Protein AF-A0A6L4ASE0-F1 (afdb_monomer)

Foldseek 3Di:
DPPPPPPDVLRVLLVVLVVVVVVLVVVLVVLVCLQDPDDPDDDPVSVVCNCVQFNQDPVSHGDPVSVCCSPVVSVVVVVVSCVPCVVSPVVNVVVLCPDPVSCVVPPDD

pLDDT: mean 83.99, std 13.91, range [42.97, 96.81]

Sequence (109 aa):
MTRTAAARPAEAGTDFAVGAFLAWFAVTAGWWALAFVRLPAAPEWLSRTREICFGTTPDGLPEPWGWMLLVLAPLSMLTFLLLFWHAELAAGLARLARRPAGWLLLGPL

Mean predicted aligned error: 9.17 Å

Secondary structure (DSSP, 8-state):
--------HHHHHHHHHHHHHHHHHHHHHHHHHHHH---SS--HHHHHHHHHHH---TTSPPPH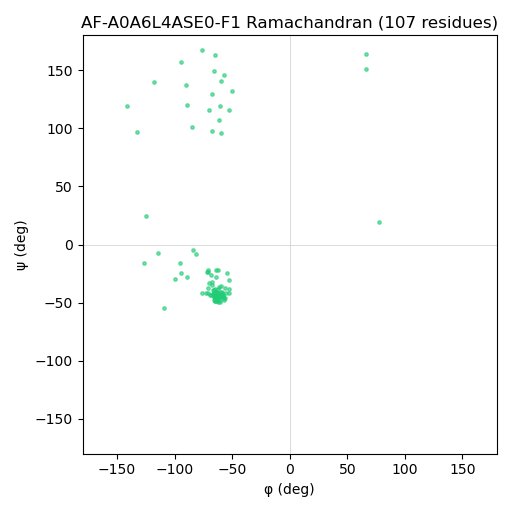HHHHHHHHHHHHHHHHHHHHHHHHHHHHHHHHHTSGGGHHHH---

Radius of gyration: 19.15 Å; Cα contacts (8 Å, |Δi|>4): 62; chains: 1; bounding box: 57×28×44 Å

Structure (mmCIF, N/CA/C/O backbone):
data_AF-A0A6L4ASE0-F1
#
_entry.id   AF-A0A6L4ASE0-F1
#
loop_
_atom_site.group_PDB
_atom_site.id
_atom_site.type_symbol
_atom_site.label_atom_id
_atom_site.label_alt_id
_atom_site.label_comp_id
_atom_site.label_asym_id
_atom_site.label_entity_id
_atom_site.label_seq_id
_atom_site.pdbx_PDB_ins_code
_atom_site.Cartn_x
_atom_site.Cartn_y
_atom_site.Cartn_z
_atom_site.occupancy
_atom_site.B_iso_or_equiv
_atom_site.auth_seq_id
_atom_site.auth_comp_id
_atom_site.auth_asym_id
_atom_site.auth_atom_id
_atom_site.pdbx_PDB_model_num
ATOM 1 N N . MET A 1 1 ? -40.130 -11.765 14.281 1.00 42.97 1 MET A N 1
ATOM 2 C CA . MET A 1 1 ? -39.780 -10.420 14.790 1.00 42.97 1 MET A CA 1
ATOM 3 C C . MET A 1 1 ? -38.282 -10.370 15.070 1.00 42.97 1 MET A C 1
ATOM 5 O O . MET A 1 1 ? -37.848 -10.487 16.207 1.00 42.97 1 MET A O 1
ATOM 9 N N . THR A 1 2 ? -37.477 -10.269 14.018 1.00 50.22 2 THR A N 1
ATOM 10 C CA . THR A 1 2 ? -36.027 -10.066 14.095 1.00 50.22 2 THR A CA 1
ATOM 11 C C . THR A 1 2 ? -35.788 -8.568 14.222 1.00 50.22 2 THR A C 1
ATOM 13 O O . THR A 1 2 ? -35.919 -7.817 13.262 1.00 50.22 2 THR A O 1
ATOM 16 N N . ARG A 1 3 ? -35.524 -8.115 15.448 1.00 47.59 3 ARG A N 1
ATOM 17 C CA . ARG A 1 3 ? -35.116 -6.741 15.731 1.00 47.59 3 ARG A CA 1
ATOM 18 C C . ARG A 1 3 ? -33.725 -6.559 15.130 1.00 47.59 3 ARG A C 1
ATOM 20 O O . ARG A 1 3 ? -32.744 -6.979 15.736 1.00 47.59 3 ARG A O 1
ATOM 27 N N . THR A 1 4 ? -33.642 -5.979 13.937 1.00 58.41 4 THR A N 1
ATOM 28 C CA . THR A 1 4 ? -32.399 -5.417 13.406 1.00 58.41 4 THR A CA 1
ATOM 29 C C . THR A 1 4 ? -31.989 -4.336 14.398 1.00 58.41 4 THR A C 1
ATOM 31 O O . THR A 1 4 ? -32.561 -3.247 14.420 1.00 58.41 4 THR A O 1
ATOM 34 N N . ALA A 1 5 ? -31.112 -4.683 15.339 1.00 56.62 5 ALA A N 1
ATOM 35 C CA . ALA A 1 5 ? -30.539 -3.715 16.251 1.00 56.62 5 ALA A CA 1
ATOM 36 C C . ALA A 1 5 ? -29.775 -2.727 15.372 1.00 56.62 5 ALA A C 1
ATOM 38 O O . ALA A 1 5 ? -28.772 -3.093 14.765 1.00 56.62 5 ALA A O 1
ATOM 39 N N . ALA A 1 6 ? -30.311 -1.515 15.224 1.00 58.22 6 ALA A N 1
ATOM 40 C CA . ALA A 1 6 ? -29.592 -0.432 14.582 1.00 58.22 6 ALA A CA 1
ATOM 41 C C . ALA A 1 6 ? -28.237 -0.327 15.288 1.00 58.22 6 ALA A C 1
ATOM 43 O O . ALA A 1 6 ? -28.197 -0.101 16.502 1.00 58.22 6 ALA A O 1
ATOM 44 N N . ALA A 1 7 ? -27.154 -0.590 14.553 1.00 59.78 7 ALA A N 1
ATOM 45 C CA . ALA A 1 7 ? -25.805 -0.445 15.073 1.00 59.78 7 ALA A CA 1
ATOM 46 C C . ALA A 1 7 ? -25.701 0.940 15.711 1.00 59.78 7 ALA A C 1
ATOM 48 O O . ALA A 1 7 ? -26.161 1.932 15.134 1.00 59.78 7 ALA A O 1
ATOM 49 N N . ARG A 1 8 ? -25.158 1.016 16.929 1.00 66.62 8 ARG A N 1
ATOM 50 C CA . ARG A 1 8 ? -25.000 2.321 17.574 1.00 66.62 8 ARG A CA 1
ATOM 51 C C . ARG A 1 8 ? -24.097 3.168 16.671 1.00 66.62 8 ARG A C 1
ATOM 53 O O . ARG A 1 8 ? -23.134 2.627 16.134 1.00 66.62 8 ARG A O 1
ATOM 60 N N . PRO A 1 9 ? -24.350 4.473 16.498 1.00 65.56 9 PRO A N 1
ATOM 61 C CA . PRO A 1 9 ? -23.613 5.307 15.541 1.00 65.56 9 PRO A CA 1
ATOM 62 C C . PRO A 1 9 ? -22.079 5.233 15.696 1.00 65.56 9 PRO A C 1
ATOM 64 O O . PRO A 1 9 ? -21.357 5.278 14.705 1.00 65.56 9 PRO A O 1
ATOM 67 N N . ALA A 1 10 ? -21.577 5.010 16.917 1.00 68.44 10 ALA A N 1
ATOM 68 C CA . ALA A 1 10 ? -20.153 4.785 17.188 1.00 68.44 10 ALA A CA 1
ATOM 69 C C . ALA A 1 10 ? -19.593 3.456 16.625 1.00 68.44 10 ALA A C 1
ATOM 71 O O . ALA A 1 10 ? -18.424 3.379 16.250 1.00 68.44 10 ALA A O 1
ATOM 72 N N . GLU A 1 11 ? -20.406 2.398 16.559 1.00 73.69 11 GLU A N 1
ATOM 73 C CA . GLU A 1 11 ? -20.026 1.108 15.966 1.00 73.69 11 GLU A CA 1
ATOM 74 C C . GLU A 1 11 ? -19.947 1.216 14.444 1.00 73.69 11 GLU A C 1
ATOM 76 O O . GLU A 1 11 ? -18.955 0.781 13.870 1.00 73.69 11 GLU A O 1
ATOM 81 N N . ALA A 1 12 ? -20.906 1.908 13.818 1.00 76.62 12 ALA A N 1
ATOM 82 C CA . ALA A 1 12 ? -20.881 2.175 12.381 1.00 76.62 12 ALA A CA 1
ATOM 83 C C . ALA A 1 12 ? -19.639 2.982 11.954 1.00 76.62 12 ALA A C 1
ATOM 85 O O . ALA A 1 12 ? -19.019 2.661 10.943 1.00 76.62 12 ALA A O 1
ATOM 86 N N . GLY A 1 13 ? -19.236 3.986 12.746 1.00 82.31 13 GLY A N 1
ATOM 87 C CA . GLY A 1 13 ? -18.003 4.746 12.502 1.00 82.31 13 GLY A CA 1
ATOM 88 C C . GLY A 1 13 ? -16.736 3.889 12.612 1.00 82.31 13 GLY A C 1
ATOM 89 O O . GLY A 1 13 ? -15.846 3.985 11.770 1.00 82.31 13 GLY A O 1
ATOM 90 N N . THR A 1 14 ? -16.689 2.991 13.603 1.00 87.19 14 THR A N 1
ATOM 91 C CA . THR A 1 14 ? -15.567 2.055 13.786 1.00 87.19 14 THR A CA 1
ATOM 92 C C . THR A 1 14 ? -15.463 1.061 12.628 1.00 87.19 14 THR A C 1
ATOM 94 O O . THR A 1 14 ? -14.379 0.865 12.080 1.00 87.19 14 THR A O 1
ATOM 97 N N . ASP A 1 15 ? -16.580 0.447 12.232 1.00 87.19 15 ASP A N 1
ATOM 98 C CA . ASP A 1 15 ? -16.607 -0.549 11.157 1.00 87.19 15 ASP A CA 1
ATOM 99 C C . ASP A 1 15 ? -16.239 0.081 9.806 1.00 87.19 15 ASP A C 1
ATOM 101 O O . ASP A 1 15 ? -15.491 -0.512 9.026 1.00 87.19 15 ASP A O 1
ATOM 105 N N . PHE A 1 16 ? -16.695 1.313 9.556 1.00 89.81 16 PHE A N 1
ATOM 106 C CA . PHE A 1 16 ? -16.310 2.074 8.372 1.00 89.81 16 PHE A CA 1
ATOM 107 C C . PHE A 1 16 ? -14.808 2.382 8.347 1.00 89.81 16 PHE A C 1
ATOM 109 O O . PHE A 1 16 ? -14.158 2.114 7.338 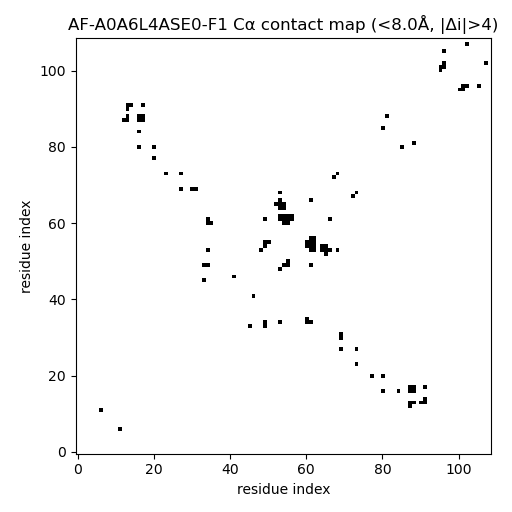1.00 89.81 16 PHE A O 1
ATOM 116 N N . ALA A 1 17 ? -14.238 2.889 9.446 1.00 89.81 17 ALA A N 1
ATOM 117 C CA . ALA A 1 17 ? -12.812 3.211 9.522 1.00 89.81 17 ALA A CA 1
ATOM 118 C C . ALA A 1 17 ? -11.928 1.969 9.310 1.00 89.81 17 ALA A C 1
ATOM 120 O O . ALA A 1 17 ? -10.965 2.009 8.542 1.00 89.81 17 ALA A O 1
ATOM 121 N N . VAL A 1 18 ? -12.286 0.839 9.932 1.00 89.69 18 VAL A N 1
ATOM 122 C CA . VAL A 1 18 ? -11.588 -0.441 9.734 1.00 89.69 18 VAL A CA 1
ATOM 123 C C . VAL A 1 18 ? -11.731 -0.923 8.289 1.00 89.69 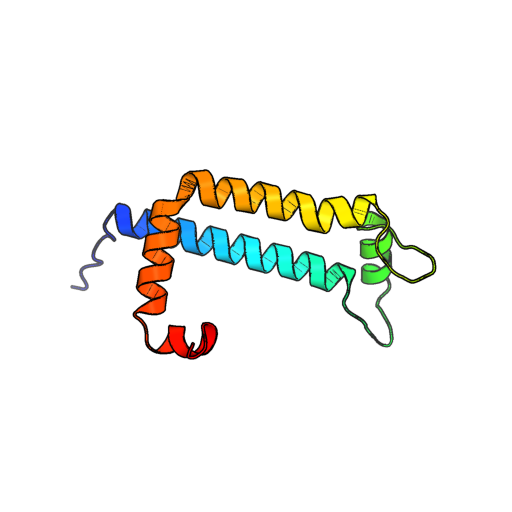18 VAL A C 1
ATOM 125 O O . VAL A 1 18 ? -10.740 -1.326 7.682 1.00 89.69 18 VAL A O 1
ATOM 128 N N . GLY A 1 19 ? -12.932 -0.851 7.711 1.00 90.88 19 GLY A N 1
ATOM 129 C CA . GLY A 1 19 ? -13.168 -1.209 6.312 1.00 90.88 19 GLY A CA 1
ATOM 130 C C . GLY A 1 19 ? -12.341 -0.361 5.342 1.00 90.88 19 GLY A C 1
ATOM 131 O O . GLY A 1 19 ? -11.709 -0.902 4.436 1.00 90.88 19 GLY A O 1
ATOM 132 N N . ALA A 1 20 ? -12.278 0.952 5.569 1.00 91.81 20 ALA A N 1
ATOM 133 C CA . ALA A 1 20 ? -11.474 1.876 4.777 1.00 91.81 20 ALA A CA 1
ATOM 134 C C . ALA A 1 20 ? -9.972 1.574 4.887 1.00 91.81 20 ALA A C 1
ATOM 136 O O . ALA A 1 20 ? -9.277 1.555 3.871 1.00 91.81 20 ALA A O 1
ATOM 137 N N . PHE A 1 21 ? -9.477 1.270 6.091 1.00 93.12 21 PHE A N 1
ATOM 138 C CA . PHE A 1 21 ? -8.088 0.857 6.298 1.00 93.12 21 PHE A CA 1
ATOM 139 C C . PHE A 1 21 ? -7.758 -0.450 5.566 1.00 93.12 21 PHE A C 1
ATOM 141 O O . PHE A 1 21 ? -6.743 -0.531 4.876 1.00 93.12 21 PHE A O 1
ATOM 148 N N . LEU A 1 22 ? -8.622 -1.465 5.660 1.00 93.38 22 LEU A N 1
ATOM 149 C CA . LEU A 1 22 ? -8.422 -2.740 4.965 1.00 93.38 22 LEU A CA 1
ATOM 150 C C . LEU A 1 22 ? -8.452 -2.571 3.443 1.00 93.38 22 LEU A C 1
ATOM 152 O O . LEU A 1 22 ? -7.627 -3.161 2.747 1.00 93.38 22 LEU A O 1
ATOM 156 N N . ALA A 1 23 ? -9.361 -1.744 2.925 1.00 94.56 23 ALA A N 1
ATOM 157 C CA . ALA A 1 23 ? -9.420 -1.422 1.505 1.00 94.56 23 ALA A CA 1
ATOM 158 C C . ALA A 1 23 ? -8.145 -0.701 1.042 1.00 94.56 23 ALA A C 1
ATOM 160 O O . ALA A 1 23 ? -7.549 -1.099 0.042 1.00 94.56 23 ALA A O 1
ATOM 161 N N . TRP A 1 24 ? -7.685 0.307 1.792 1.00 95.81 24 TRP A N 1
ATOM 162 C CA . TRP A 1 24 ? -6.418 0.992 1.529 1.00 95.81 24 TRP A CA 1
ATOM 163 C C . TRP A 1 24 ? -5.238 0.012 1.509 1.00 95.81 24 TRP A C 1
ATOM 165 O O . TRP A 1 24 ? -4.430 0.041 0.577 1.00 95.81 24 TRP A O 1
ATOM 175 N N . PHE A 1 25 ? -5.161 -0.889 2.491 1.00 95.12 25 PHE A N 1
ATOM 176 C CA . PHE A 1 25 ? -4.093 -1.880 2.582 1.00 95.12 25 PHE A CA 1
ATOM 177 C C . PHE A 1 25 ? -4.121 -2.849 1.394 1.00 95.12 25 PHE A C 1
ATOM 179 O O . PHE A 1 25 ? -3.090 -3.082 0.766 1.00 95.12 25 PHE A O 1
ATOM 186 N N . ALA A 1 26 ? -5.301 -3.364 1.033 1.00 96.62 26 ALA A N 1
ATOM 187 C CA . ALA A 1 26 ? -5.473 -4.278 -0.093 1.00 96.62 26 ALA A CA 1
ATOM 188 C C . ALA A 1 26 ? -5.112 -3.623 -1.433 1.00 96.62 26 ALA A C 1
ATOM 190 O O . ALA A 1 26 ? -4.412 -4.226 -2.245 1.00 96.62 26 ALA A O 1
ATOM 191 N N . VAL A 1 27 ? -5.537 -2.374 -1.652 1.00 96.44 27 VAL A N 1
ATOM 192 C CA . VAL A 1 27 ? -5.163 -1.599 -2.843 1.00 96.44 27 VAL A CA 1
ATOM 193 C C . VAL A 1 27 ? -3.651 -1.386 -2.873 1.00 96.44 27 VAL A C 1
ATOM 195 O O . VAL A 1 27 ? -3.022 -1.698 -3.879 1.00 96.44 27 VAL A O 1
ATOM 198 N N . THR A 1 28 ? -3.048 -0.935 -1.770 1.00 95.88 28 THR A N 1
ATOM 199 C CA . THR A 1 28 ? -1.592 -0.729 -1.672 1.00 95.88 28 THR A CA 1
ATOM 200 C C . THR A 1 28 ? -0.824 -2.014 -1.986 1.00 95.88 28 THR A C 1
ATOM 202 O O . THR A 1 28 ? 0.078 -2.007 -2.822 1.00 95.88 28 THR A O 1
ATOM 205 N N . ALA A 1 29 ? -1.220 -3.140 -1.389 1.00 96.50 29 ALA A N 1
ATOM 206 C CA . ALA A 1 29 ? -0.622 -4.442 -1.662 1.00 96.50 29 ALA A CA 1
ATOM 207 C C . ALA A 1 29 ? -0.803 -4.868 -3.128 1.00 96.50 29 ALA A C 1
ATOM 209 O O . ALA A 1 29 ? 0.123 -5.410 -3.725 1.00 96.50 29 ALA A O 1
ATOM 210 N N . GLY A 1 30 ? -1.961 -4.586 -3.732 1.00 95.75 30 GLY A N 1
ATOM 211 C CA . GLY A 1 30 ? -2.226 -4.837 -5.148 1.00 95.75 30 GLY A CA 1
ATOM 212 C C . GLY A 1 30 ? -1.316 -4.031 -6.077 1.00 95.75 30 GLY A C 1
ATOM 213 O O . GLY A 1 30 ? -0.781 -4.578 -7.039 1.00 95.75 30 GLY A O 1
ATOM 214 N N . TRP A 1 31 ? -1.072 -2.758 -5.761 1.00 94.69 31 TRP A N 1
ATOM 215 C CA . TRP A 1 31 ? -0.129 -1.908 -6.496 1.00 94.69 31 TRP A CA 1
ATOM 216 C C . TRP A 1 31 ? 1.309 -2.431 -6.397 1.00 94.69 31 TRP A C 1
ATOM 218 O O . TRP A 1 31 ? 2.000 -2.533 -7.410 1.00 94.69 31 TRP A O 1
ATOM 228 N N . TRP A 1 32 ? 1.733 -2.856 -5.206 1.00 94.88 32 TRP A N 1
ATOM 229 C CA . TRP A 1 32 ? 3.023 -3.521 -5.012 1.00 94.88 32 TRP A CA 1
ATOM 230 C C . TRP A 1 32 ? 3.110 -4.851 -5.770 1.00 94.88 32 TRP A C 1
ATOM 232 O O . TRP A 1 32 ? 4.110 -5.126 -6.430 1.00 94.88 32 TRP A O 1
ATOM 242 N N . ALA A 1 33 ? 2.056 -5.666 -5.747 1.00 93.62 33 ALA A N 1
ATOM 243 C CA . ALA A 1 33 ? 2.007 -6.907 -6.508 1.00 93.62 33 ALA A CA 1
ATOM 244 C C . ALA A 1 33 ? 2.128 -6.638 -8.015 1.00 93.62 33 ALA A C 1
ATOM 246 O O . ALA A 1 33 ? 2.921 -7.292 -8.685 1.00 93.62 33 ALA A O 1
ATOM 247 N N . LEU A 1 34 ? 1.423 -5.639 -8.555 1.00 91.75 34 LEU A N 1
ATOM 248 C CA . LEU A 1 34 ? 1.562 -5.246 -9.959 1.00 91.75 34 LEU A CA 1
ATOM 249 C C . LEU A 1 34 ? 2.995 -4.829 -10.292 1.00 91.75 34 LEU A C 1
ATOM 251 O O . LEU A 1 34 ? 3.520 -5.265 -11.317 1.00 91.75 34 LEU A O 1
ATOM 255 N N . ALA A 1 35 ? 3.658 -4.071 -9.420 1.00 91.25 35 ALA A N 1
ATOM 256 C CA . ALA A 1 35 ? 5.043 -3.661 -9.622 1.00 91.25 35 ALA A CA 1
ATOM 257 C C . ALA A 1 35 ? 6.027 -4.849 -9.592 1.00 91.25 35 ALA A C 1
ATOM 259 O O . ALA A 1 35 ? 6.899 -4.936 -10.453 1.00 91.25 35 ALA A O 1
ATOM 260 N N . PHE A 1 36 ? 5.859 -5.801 -8.665 1.00 90.38 36 PHE A N 1
ATOM 261 C CA . PHE A 1 36 ? 6.901 -6.791 -8.347 1.00 90.38 36 PHE A CA 1
ATOM 262 C C . PHE A 1 36 ? 6.581 -8.249 -8.687 1.00 90.38 36 PHE A C 1
ATOM 264 O O . PHE A 1 36 ? 7.471 -9.096 -8.585 1.00 90.38 36 PHE A O 1
ATOM 271 N N . VAL A 1 37 ? 5.356 -8.589 -9.102 1.00 89.94 37 VAL A N 1
ATOM 272 C CA . VAL A 1 37 ? 5.009 -9.988 -9.394 1.00 89.94 37 VAL A CA 1
ATOM 273 C C . VAL A 1 37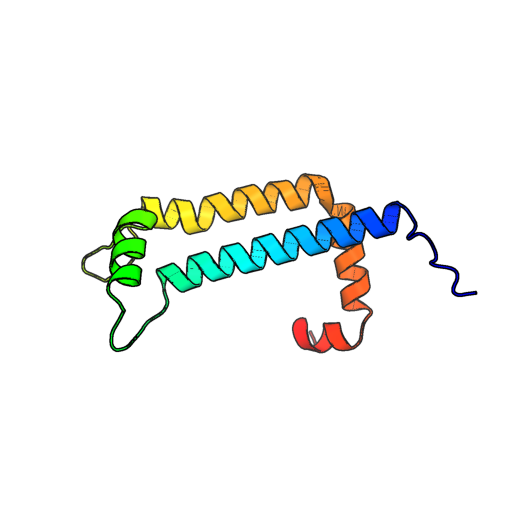 ? 5.896 -10.545 -10.515 1.00 89.94 37 VAL A C 1
ATOM 275 O O . VAL A 1 37 ? 5.920 -10.047 -11.644 1.00 89.94 37 VAL A O 1
ATOM 278 N N . ARG A 1 38 ? 6.662 -11.594 -10.219 1.00 85.12 38 ARG A N 1
ATOM 279 C CA . ARG A 1 38 ? 7.486 -12.285 -11.216 1.00 85.12 38 ARG A CA 1
ATOM 280 C C . ARG A 1 38 ? 6.642 -13.391 -11.846 1.00 85.12 38 ARG A C 1
ATOM 282 O O . ARG A 1 38 ? 6.172 -14.283 -11.149 1.00 85.12 38 ARG A O 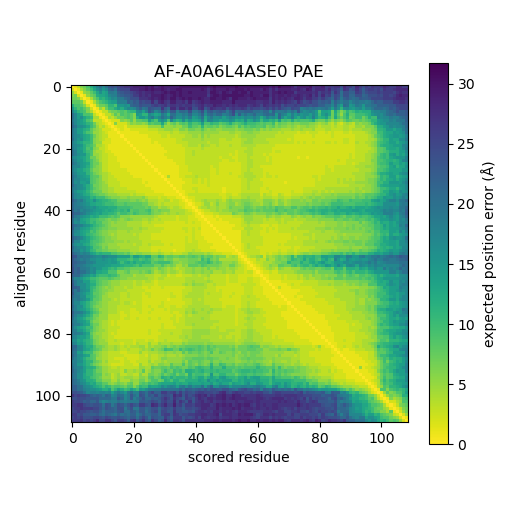1
ATOM 289 N N . LEU A 1 39 ? 6.451 -13.321 -13.160 1.00 86.75 39 LEU A N 1
ATOM 290 C CA . LEU A 1 39 ? 5.767 -14.345 -13.950 1.00 86.75 39 LEU A CA 1
ATOM 291 C C . LEU A 1 39 ? 6.761 -14.921 -14.969 1.00 86.75 39 LEU A C 1
ATOM 293 O O . LEU A 1 39 ? 7.520 -14.139 -15.542 1.00 86.75 39 LEU A O 1
ATOM 297 N N . PRO A 1 40 ? 6.760 -16.245 -15.224 1.00 83.88 40 PRO A N 1
ATOM 298 C CA . PRO A 1 40 ? 7.667 -16.869 -16.194 1.00 83.88 40 PRO A CA 1
ATOM 299 C C . PRO A 1 40 ? 7.494 -16.313 -17.614 1.00 83.88 40 PRO A C 1
ATOM 301 O O . PRO A 1 40 ? 8.465 -16.136 -18.340 1.00 83.88 40 PRO A O 1
ATOM 304 N N . ALA A 1 41 ? 6.250 -15.999 -17.981 1.00 88.12 41 ALA A N 1
ATOM 305 C CA . ALA A 1 41 ? 5.886 -15.277 -19.190 1.00 88.12 41 ALA A CA 1
ATOM 306 C C . ALA A 1 41 ? 4.888 -14.186 -18.793 1.00 88.12 41 ALA A C 1
ATOM 308 O O . ALA A 1 41 ? 3.702 -14.453 -18.591 1.00 88.12 41 ALA A O 1
ATOM 309 N N . ALA A 1 42 ? 5.386 -12.966 -18.584 1.00 87.06 42 ALA A N 1
ATOM 310 C CA . ALA A 1 42 ? 4.529 -11.844 -18.233 1.00 87.06 42 ALA A CA 1
ATOM 311 C C . ALA A 1 42 ? 3.630 -11.486 -19.431 1.00 87.06 42 ALA A C 1
ATOM 313 O O . ALA A 1 42 ? 4.141 -11.317 -20.541 1.00 87.06 42 ALA A O 1
ATOM 314 N N . PRO A 1 43 ? 2.307 -11.365 -19.235 1.00 92.44 43 PRO A N 1
ATOM 315 C CA . PRO A 1 43 ? 1.418 -10.933 -20.302 1.00 92.44 43 PRO A CA 1
ATOM 316 C C . PRO A 1 43 ? 1.717 -9.479 -20.690 1.00 92.44 43 PR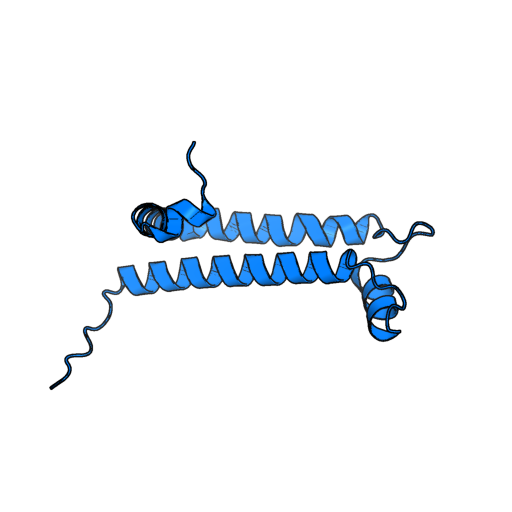O A C 1
ATOM 318 O O . PRO A 1 43 ? 2.109 -8.675 -19.843 1.00 92.44 43 PRO A O 1
ATOM 321 N N . GLU A 1 44 ? 1.490 -9.126 -21.958 1.00 92.62 44 GLU A N 1
ATOM 322 C CA . GLU A 1 44 ? 1.842 -7.801 -22.495 1.00 92.62 44 GLU A CA 1
ATOM 323 C C . GLU A 1 44 ? 1.223 -6.651 -21.688 1.00 92.62 44 GLU A C 1
ATOM 325 O O . GLU A 1 44 ? 1.908 -5.676 -21.379 1.00 92.62 44 GLU A O 1
ATOM 330 N N . TRP A 1 45 ? -0.047 -6.786 -21.285 1.00 93.56 45 TRP A N 1
ATOM 331 C CA . TRP A 1 45 ? -0.738 -5.760 -20.500 1.00 93.56 45 TRP A CA 1
ATOM 332 C C . TRP A 1 45 ? 0.007 -5.431 -19.203 1.00 93.56 45 TRP A C 1
ATOM 334 O O . TRP A 1 45 ? 0.091 -4.265 -18.835 1.00 93.56 45 TRP A O 1
ATOM 344 N N . LEU A 1 46 ? 0.603 -6.429 -18.540 1.00 91.06 46 LEU A N 1
ATOM 345 C CA . LEU A 1 46 ? 1.318 -6.229 -17.282 1.00 91.06 46 LEU A CA 1
ATOM 346 C C . LEU A 1 46 ? 2.626 -5.473 -17.516 1.00 91.06 46 LEU A C 1
ATOM 348 O O . LEU A 1 46 ? 2.955 -4.567 -16.752 1.00 91.06 46 LEU A O 1
ATOM 352 N N . SER A 1 47 ? 3.349 -5.813 -18.584 1.00 90.50 47 SER A N 1
ATOM 353 C CA . SER A 1 47 ? 4.562 -5.097 -18.988 1.00 90.50 47 SER A CA 1
ATOM 354 C C . SER A 1 47 ? 4.256 -3.632 -19.308 1.00 90.50 47 SER A C 1
ATOM 356 O O . SER A 1 47 ? 4.943 -2.741 -18.815 1.00 90.50 47 SER A O 1
ATOM 358 N N . ARG A 1 48 ? 3.167 -3.369 -20.043 1.00 92.06 48 ARG A N 1
ATOM 359 C CA . ARG A 1 48 ? 2.712 -2.008 -20.363 1.00 92.06 48 ARG A CA 1
ATOM 360 C C . ARG A 1 48 ? 2.266 -1.225 -19.136 1.00 92.06 48 ARG A C 1
ATOM 362 O O . ARG A 1 48 ? 2.649 -0.070 -18.983 1.00 92.06 48 ARG A O 1
ATOM 369 N N . THR A 1 49 ? 1.492 -1.836 -18.240 1.00 92.00 49 THR A N 1
ATOM 370 C CA . THR A 1 49 ? 1.097 -1.195 -16.980 1.00 92.00 49 THR A CA 1
ATOM 371 C C . THR A 1 49 ? 2.323 -0.816 -16.156 1.00 92.00 49 THR A C 1
ATOM 373 O O . THR A 1 49 ? 2.357 0.276 -15.603 1.00 92.00 49 THR A O 1
ATOM 376 N N . ARG A 1 50 ? 3.353 -1.668 -16.101 1.00 91.44 50 ARG A N 1
ATOM 377 C CA . ARG A 1 50 ? 4.584 -1.350 -15.366 1.00 91.44 50 ARG A CA 1
ATOM 378 C C . ARG A 1 50 ? 5.332 -0.171 -15.955 1.00 91.44 50 ARG A C 1
ATOM 380 O O . ARG A 1 50 ? 5.667 0.754 -15.224 1.00 91.44 50 ARG A O 1
ATOM 387 N N . GLU A 1 51 ? 5.526 -0.192 -17.265 1.00 91.38 51 GLU A N 1
ATOM 388 C CA . GLU A 1 51 ? 6.193 0.879 -17.998 1.00 91.38 51 GLU A CA 1
ATOM 389 C C . GLU A 1 51 ? 5.481 2.229 -17.785 1.00 91.38 51 GLU A C 1
ATOM 391 O O . GLU A 1 51 ? 6.125 3.219 -17.447 1.00 91.38 51 GLU A O 1
ATOM 396 N N . ILE A 1 52 ? 4.145 2.256 -17.881 1.00 92.38 52 ILE A N 1
ATOM 397 C CA . ILE A 1 52 ? 3.345 3.486 -17.765 1.00 92.38 52 ILE A CA 1
ATOM 398 C C . ILE A 1 52 ? 3.196 3.961 -16.313 1.00 92.38 52 ILE A C 1
ATOM 400 O O . ILE A 1 52 ? 3.239 5.163 -16.063 1.00 92.38 52 ILE A O 1
ATOM 404 N N . CYS A 1 53 ? 2.965 3.056 -15.358 1.00 90.31 53 CYS A N 1
ATOM 405 C CA . CYS A 1 53 ? 2.600 3.422 -13.985 1.00 90.31 53 CYS A CA 1
ATOM 406 C C . CYS A 1 53 ? 3.788 3.505 -13.022 1.00 90.31 53 CYS A C 1
ATOM 408 O O . CYS A 1 53 ? 3.684 4.191 -12.007 1.00 90.31 53 CYS A O 1
ATOM 410 N N . PHE A 1 54 ? 4.888 2.810 -13.311 1.00 92.44 54 PHE A N 1
ATOM 411 C CA . PHE A 1 54 ? 6.054 2.731 -12.424 1.00 92.44 54 PHE A CA 1
ATOM 412 C C . PHE A 1 54 ? 7.365 3.119 -13.110 1.00 92.44 54 PHE A C 1
ATOM 414 O O . PHE A 1 54 ? 8.365 3.355 -12.429 1.00 92.44 54 PHE A O 1
ATOM 421 N N . GLY A 1 55 ? 7.379 3.155 -14.444 1.00 89.31 55 GLY A N 1
ATOM 422 C CA . GLY A 1 55 ? 8.618 3.111 -15.204 1.00 89.31 55 GLY A CA 1
ATOM 423 C C . GLY A 1 55 ? 9.313 1.759 -15.038 1.00 89.31 55 GLY A C 1
ATOM 424 O O . GLY A 1 55 ? 9.004 0.968 -14.144 1.00 89.31 55 GLY A O 1
ATOM 425 N N . THR A 1 56 ? 10.264 1.474 -15.916 1.00 83.88 56 THR A N 1
ATOM 426 C CA . THR A 1 56 ? 11.048 0.238 -15.854 1.00 83.88 56 THR A CA 1
ATOM 427 C C . THR A 1 56 ? 12.491 0.525 -16.221 1.00 83.88 56 THR A C 1
ATOM 429 O O . THR A 1 56 ? 12.768 0.930 -17.349 1.00 83.88 56 THR A O 1
ATOM 432 N N . THR A 1 57 ? 13.403 0.271 -15.286 1.00 81.81 57 THR A N 1
ATOM 433 C CA . THR A 1 57 ? 14.847 0.284 -15.540 1.00 81.81 57 THR A CA 1
ATOM 434 C C . THR A 1 57 ? 15.276 -0.996 -16.279 1.00 81.81 57 THR A C 1
ATOM 436 O O . THR A 1 57 ? 14.511 -1.967 -16.316 1.00 81.81 57 THR A O 1
ATOM 439 N N . PRO A 1 58 ? 16.506 -1.065 -16.831 1.00 78.56 58 PRO A N 1
ATOM 440 C CA . PRO A 1 58 ? 17.042 -2.291 -17.441 1.00 78.56 58 PRO A CA 1
ATOM 441 C C . PRO A 1 58 ? 17.012 -3.521 -16.517 1.00 78.56 58 PRO A C 1
ATOM 443 O O . PRO A 1 58 ? 16.927 -4.652 -16.991 1.00 78.56 58 PRO A O 1
ATOM 446 N N . ASP A 1 59 ? 17.013 -3.299 -15.201 1.00 80.81 59 ASP A N 1
ATOM 447 C CA . ASP A 1 59 ? 16.978 -4.343 -14.170 1.00 80.81 59 ASP A CA 1
ATOM 448 C C . ASP A 1 59 ? 15.544 -4.832 -13.865 1.00 80.81 59 ASP A C 1
ATOM 450 O O . ASP A 1 59 ? 15.331 -5.766 -13.081 1.00 80.81 59 ASP A O 1
ATOM 454 N N . GLY A 1 60 ? 14.539 -4.195 -14.480 1.00 79.06 60 GLY A N 1
ATOM 455 C CA . GLY A 1 60 ? 13.117 -4.466 -14.284 1.00 79.06 60 GLY A CA 1
ATOM 456 C C . GLY A 1 60 ? 12.542 -3.881 -12.992 1.00 79.06 60 GLY A C 1
ATOM 457 O O . GLY A 1 60 ? 11.503 -4.355 -12.530 1.00 79.06 60 GLY A O 1
ATOM 458 N N . LEU A 1 61 ? 13.214 -2.892 -12.393 1.00 87.69 61 LEU A N 1
ATOM 459 C CA . LEU A 1 61 ? 12.738 -2.173 -11.210 1.00 87.69 61 LEU A CA 1
ATOM 460 C C . LEU A 1 61 ? 12.001 -0.883 -11.608 1.00 87.69 61 LEU A C 1
ATOM 462 O O . LEU A 1 61 ? 12.258 -0.349 -12.690 1.00 87.69 61 LEU A O 1
ATOM 466 N N . PRO A 1 62 ? 11.112 -0.360 -10.741 1.00 90.81 62 PRO A N 1
ATOM 467 C CA . PRO A 1 62 ? 10.519 0.957 -10.937 1.00 90.81 62 PRO A CA 1
ATOM 468 C C . PRO A 1 62 ? 11.577 2.057 -11.050 1.00 90.81 62 PRO A C 1
ATOM 470 O O . PRO A 1 62 ? 12.597 2.027 -10.356 1.00 90.81 62 PRO A O 1
ATOM 473 N N . GLU A 1 63 ? 11.290 3.066 -11.867 1.00 93.06 63 GLU A N 1
ATOM 474 C CA . GLU A 1 63 ? 12.042 4.323 -11.895 1.00 93.06 63 GLU A CA 1
ATOM 475 C C . GLU A 1 63 ? 11.885 5.078 -10.555 1.00 93.06 63 GLU A C 1
ATOM 477 O O . GLU A 1 63 ? 10.941 4.809 -9.797 1.00 93.06 63 GLU A O 1
ATOM 482 N N . PRO A 1 64 ? 12.749 6.063 -10.233 1.00 93.50 64 PRO A N 1
ATOM 483 C CA . PRO A 1 64 ? 12.681 6.791 -8.964 1.00 93.50 64 PRO A CA 1
ATOM 484 C C . PRO A 1 64 ? 11.299 7.392 -8.664 1.00 93.50 64 PRO A C 1
ATOM 486 O O . PRO A 1 64 ? 10.828 7.341 -7.529 1.00 93.50 64 PRO A O 1
ATOM 489 N N . TRP A 1 65 ? 10.606 7.910 -9.680 1.00 91.88 65 TRP A N 1
ATOM 490 C CA . TRP A 1 65 ? 9.257 8.457 -9.519 1.00 91.88 65 TRP A CA 1
ATOM 491 C C . TRP A 1 65 ? 8.203 7.365 -9.253 1.00 91.88 65 TRP A C 1
ATOM 493 O O . TRP A 1 65 ? 7.270 7.594 -8.483 1.00 91.88 65 TRP A O 1
ATOM 503 N N . GLY A 1 66 ? 8.363 6.163 -9.819 1.00 93.06 66 GLY A N 1
ATOM 504 C CA . GLY A 1 66 ? 7.496 5.014 -9.552 1.00 93.06 66 GLY A CA 1
ATOM 505 C C . GLY A 1 66 ? 7.638 4.522 -8.113 1.00 93.06 66 GLY A C 1
ATOM 506 O O . GLY A 1 66 ? 6.639 4.247 -7.446 1.00 93.06 66 GLY A O 1
ATOM 507 N N . TRP A 1 67 ? 8.868 4.514 -7.589 1.00 93.62 67 TRP A N 1
ATOM 508 C CA . TRP A 1 67 ? 9.138 4.278 -6.168 1.00 93.62 67 TRP A CA 1
ATOM 509 C C . TRP A 1 67 ? 8.484 5.321 -5.268 1.00 93.62 67 TRP A C 1
ATOM 511 O O . TRP A 1 67 ? 7.846 4.971 -4.274 1.00 93.62 67 TRP A O 1
ATOM 521 N N . MET A 1 68 ? 8.601 6.601 -5.628 1.00 94.88 68 MET A N 1
ATOM 522 C CA . MET A 1 68 ? 7.939 7.673 -4.889 1.00 94.88 68 MET A CA 1
ATOM 523 C C . MET A 1 68 ? 6.422 7.468 -4.854 1.00 94.88 68 MET A C 1
ATOM 525 O O . MET A 1 68 ? 5.832 7.608 -3.789 1.00 94.88 68 MET A O 1
ATOM 529 N N . LEU A 1 69 ? 5.785 7.078 -5.961 1.00 93.12 69 LEU A N 1
ATOM 530 C CA . LEU A 1 69 ? 4.345 6.794 -5.981 1.00 93.12 69 LEU A CA 1
ATOM 531 C C . LEU A 1 69 ? 3.968 5.583 -5.116 1.00 93.12 69 LEU A C 1
ATOM 533 O O . LEU A 1 69 ? 3.030 5.674 -4.327 1.00 93.12 69 LEU A O 1
ATOM 537 N N . LEU A 1 70 ? 4.711 4.476 -5.216 1.00 93.88 70 LEU A N 1
ATOM 538 C CA . LEU A 1 70 ? 4.457 3.247 -4.450 1.00 93.88 70 LEU A CA 1
ATOM 539 C C . LEU A 1 70 ? 4.627 3.412 -2.935 1.00 93.88 70 LEU A C 1
ATOM 541 O O . LEU A 1 70 ? 4.091 2.601 -2.179 1.00 93.88 70 LEU A O 1
ATOM 545 N N . VAL A 1 71 ? 5.376 4.425 -2.493 1.00 95.19 71 VAL A N 1
ATOM 546 C CA . VAL A 1 71 ? 5.683 4.662 -1.076 1.00 95.19 71 VAL A CA 1
ATOM 547 C C . VAL A 1 71 ? 4.962 5.896 -0.538 1.00 95.19 71 VAL A C 1
ATOM 549 O O . VAL A 1 71 ? 4.232 5.805 0.445 1.00 95.19 71 VAL A O 1
ATOM 552 N N . LEU A 1 72 ? 5.122 7.059 -1.170 1.00 95.88 72 LEU A N 1
ATOM 553 C CA . LEU A 1 72 ? 4.614 8.323 -0.632 1.00 95.88 72 LEU A CA 1
ATOM 554 C C . LEU A 1 72 ? 3.091 8.422 -0.702 1.00 95.88 72 LEU A C 1
ATOM 556 O O . LEU A 1 72 ? 2.485 8.942 0.233 1.00 95.88 72 LEU A O 1
ATOM 560 N N . ALA A 1 73 ? 2.458 7.917 -1.765 1.00 94.06 73 ALA A N 1
ATOM 561 C CA . ALA A 1 73 ? 1.001 7.945 -1.881 1.00 94.06 73 ALA A CA 1
ATOM 562 C C . ALA A 1 73 ? 0.300 7.089 -0.804 1.00 94.06 73 ALA A C 1
ATOM 564 O O . ALA A 1 73 ? -0.596 7.602 -0.128 1.00 94.06 73 ALA A O 1
ATOM 565 N N . PRO A 1 74 ? 0.687 5.821 -0.561 1.00 94.94 74 PRO A N 1
ATOM 566 C CA . PRO A 1 74 ? 0.077 5.062 0.522 1.00 94.94 74 PRO A CA 1
ATOM 567 C C . PRO A 1 74 ? 0.444 5.616 1.900 1.00 94.94 74 PRO A C 1
ATOM 569 O O . PRO A 1 74 ? -0.423 5.628 2.769 1.00 94.94 74 PRO A O 1
ATOM 572 N N . LEU A 1 75 ? 1.664 6.131 2.108 1.00 96.81 75 LEU A N 1
ATOM 573 C CA . LEU A 1 75 ? 2.046 6.741 3.388 1.00 96.81 75 LEU A CA 1
ATOM 574 C C . LEU A 1 75 ? 1.259 8.015 3.703 1.00 96.81 75 LEU A C 1
ATOM 576 O O . LEU A 1 75 ? 0.878 8.217 4.856 1.00 96.81 75 LEU A O 1
ATOM 580 N N . SER A 1 76 ? 0.986 8.868 2.714 1.00 95.25 76 SER A N 1
ATOM 581 C CA . SER A 1 76 ? 0.185 10.077 2.931 1.00 95.25 76 SER A CA 1
ATOM 582 C C . SER A 1 76 ? -1.257 9.724 3.301 1.00 95.25 76 SER A C 1
ATOM 584 O O . SER A 1 76 ? -1.797 10.276 4.260 1.00 95.25 76 SER A O 1
ATOM 586 N N . MET A 1 77 ? -1.848 8.733 2.626 1.00 94.94 77 MET A N 1
ATOM 587 C CA . MET A 1 77 ? -3.188 8.248 2.956 1.00 94.94 77 MET A CA 1
ATOM 588 C C . MET A 1 77 ? -3.228 7.556 4.323 1.00 94.94 77 MET A C 1
ATOM 590 O O . MET A 1 77 ? -4.124 7.828 5.115 1.00 94.94 77 MET A O 1
ATOM 594 N N . LEU A 1 78 ? -2.237 6.722 4.651 1.00 95.00 78 LEU A N 1
ATOM 595 C CA . LEU A 1 78 ? -2.112 6.122 5.980 1.00 95.00 78 LEU A CA 1
ATOM 596 C C . LEU A 1 78 ? -2.023 7.195 7.065 1.00 95.00 78 LEU A C 1
ATOM 598 O O . LEU A 1 78 ? -2.707 7.103 8.078 1.00 95.00 78 LEU A O 1
ATOM 602 N N . THR A 1 79 ? -1.219 8.233 6.835 1.00 96.00 79 THR A N 1
ATOM 603 C CA . THR A 1 79 ? -1.093 9.368 7.755 1.00 96.00 79 THR A CA 1
ATOM 604 C C . THR A 1 79 ? -2.445 10.044 7.964 1.00 96.00 79 THR A C 1
ATOM 606 O O . THR A 1 79 ? -2.834 10.281 9.103 1.00 96.00 79 THR A O 1
ATOM 609 N N . PHE A 1 80 ? -3.205 10.289 6.895 1.00 95.06 80 PHE A N 1
ATOM 610 C CA . PHE A 1 80 ? -4.555 10.841 6.997 1.00 95.06 80 PHE A CA 1
ATOM 611 C C . PHE A 1 80 ? -5.492 9.932 7.810 1.00 95.06 80 PHE A C 1
ATOM 613 O O . PHE A 1 80 ? -6.131 10.398 8.752 1.00 95.06 80 PHE A O 1
ATOM 620 N N . LEU A 1 81 ? -5.531 8.630 7.508 1.00 91.81 81 LEU A N 1
ATOM 621 C CA . LEU A 1 81 ? -6.359 7.658 8.230 1.00 91.81 81 LEU A CA 1
A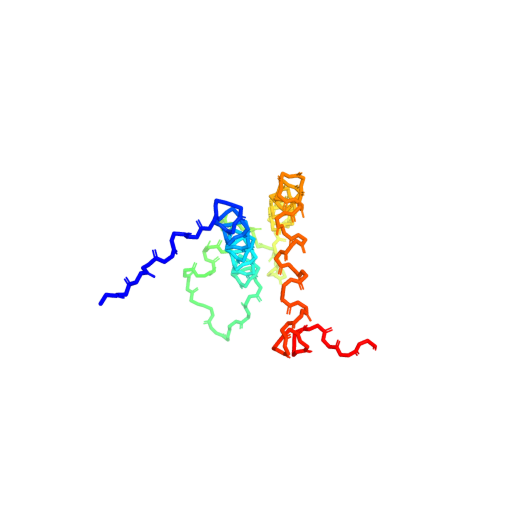TOM 622 C C . LEU A 1 81 ? -6.025 7.626 9.726 1.00 91.81 81 LEU A C 1
ATOM 624 O O . LEU A 1 81 ? -6.925 7.619 10.563 1.00 91.81 81 LEU A O 1
ATOM 628 N N . LEU A 1 82 ? -4.736 7.646 10.069 1.00 92.88 82 LEU A N 1
ATOM 629 C CA . LEU A 1 82 ? -4.291 7.653 11.457 1.00 92.88 82 LEU A CA 1
ATOM 630 C C . LEU A 1 82 ? -4.629 8.974 12.148 1.00 92.88 82 LEU A C 1
ATOM 632 O O . LEU A 1 82 ? -5.131 8.950 13.261 1.00 92.88 82 LEU A O 1
ATOM 636 N N . LEU A 1 83 ? -4.421 10.127 11.513 1.00 95.50 83 LEU A N 1
ATOM 637 C CA . LEU A 1 83 ? -4.713 11.417 12.146 1.00 95.50 83 LEU A CA 1
ATOM 638 C C . LEU A 1 83 ? -6.213 11.601 12.418 1.00 95.50 83 LEU A C 1
ATOM 640 O O . LEU A 1 83 ? -6.590 12.024 13.512 1.00 95.50 83 LEU A O 1
ATOM 644 N N . PHE A 1 84 ? -7.065 11.254 11.453 1.00 94.69 84 PHE A N 1
ATOM 645 C CA . PHE A 1 84 ? -8.503 11.520 11.534 1.00 94.69 84 PHE A CA 1
ATOM 646 C C . PHE A 1 84 ? -9.309 10.405 12.209 1.00 94.69 84 PHE A C 1
ATOM 648 O O . PHE A 1 84 ? -10.332 10.712 12.814 1.00 94.69 84 PHE A O 1
ATOM 655 N N . TRP A 1 85 ? -8.862 9.145 12.147 1.00 93.75 85 TRP A N 1
ATOM 656 C CA . TRP A 1 85 ? -9.595 7.983 12.679 1.00 93.75 85 TRP A CA 1
ATOM 657 C C . TRP A 1 85 ? -8.791 7.150 13.688 1.00 93.75 85 TRP A C 1
ATOM 659 O O . TRP A 1 85 ? -9.058 5.960 13.862 1.00 93.75 85 TRP A O 1
ATOM 669 N N . HIS A 1 86 ? -7.788 7.729 14.366 1.00 91.56 86 HIS A N 1
ATOM 670 C CA . HIS A 1 86 ?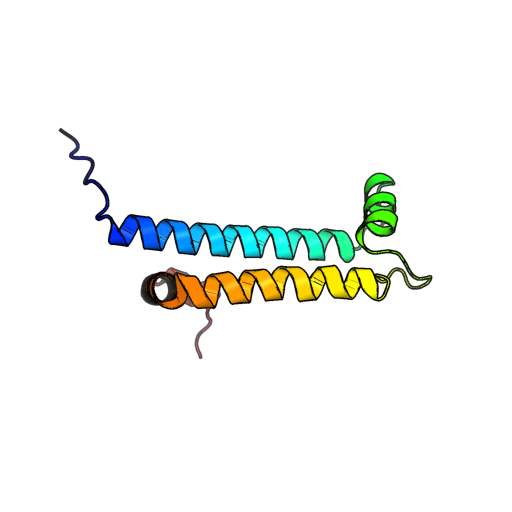 -6.981 6.990 15.352 1.00 91.56 86 HIS A CA 1
ATOM 671 C C . HIS A 1 86 ? -7.832 6.290 16.421 1.00 91.56 86 HIS A C 1
ATOM 673 O O . HIS A 1 86 ? -7.527 5.155 16.783 1.00 91.56 86 HIS A O 1
ATOM 679 N N . ALA A 1 87 ? -8.874 6.944 16.942 1.00 89.81 87 ALA A N 1
ATOM 680 C CA . ALA A 1 87 ? -9.679 6.410 18.037 1.00 89.81 87 ALA A CA 1
ATOM 681 C C . ALA A 1 87 ? -10.503 5.197 17.579 1.00 89.81 87 ALA A C 1
ATOM 683 O O . ALA A 1 87 ? -10.539 4.165 18.252 1.00 89.81 87 ALA A O 1
ATOM 684 N N . GLU A 1 88 ? -11.109 5.298 16.401 1.00 91.44 88 GLU A N 1
ATOM 685 C CA . GLU A 1 88 ? -11.885 4.255 15.743 1.00 91.44 88 GLU A CA 1
ATOM 686 C C . GLU A 1 88 ? -10.997 3.070 15.351 1.00 91.44 88 GLU A C 1
ATOM 688 O O . GLU A 1 88 ? -11.333 1.920 15.638 1.00 91.44 88 GLU A O 1
ATOM 693 N N . LEU A 1 89 ? -9.826 3.334 14.763 1.00 87.62 89 LEU A N 1
ATOM 694 C CA . LEU A 1 89 ? -8.859 2.297 14.396 1.00 87.62 89 LEU A CA 1
ATOM 695 C C . LEU A 1 89 ? -8.296 1.588 15.632 1.00 87.62 89 LEU A C 1
ATOM 697 O O . LEU A 1 89 ? -8.231 0.358 15.646 1.00 87.62 89 LEU A O 1
ATOM 701 N N . ALA A 1 90 ? -7.955 2.323 16.694 1.00 88.69 90 ALA A N 1
ATOM 702 C CA . ALA A 1 90 ? -7.504 1.744 17.959 1.00 88.69 90 ALA A CA 1
ATOM 703 C C . ALA A 1 90 ? -8.596 0.882 18.609 1.00 88.69 90 ALA A C 1
ATOM 705 O O . ALA A 1 90 ? -8.317 -0.221 19.085 1.00 88.69 90 ALA A O 1
ATOM 706 N N . ALA A 1 91 ? -9.854 1.334 18.582 1.00 87.88 91 ALA A N 1
ATOM 707 C CA . ALA A 1 91 ? -10.988 0.551 19.061 1.00 87.88 91 ALA A CA 1
ATOM 708 C C . ALA A 1 91 ? -11.195 -0.725 18.226 1.00 87.88 91 ALA A C 1
ATOM 710 O O . ALA A 1 91 ? -11.434 -1.797 18.790 1.00 87.88 91 ALA A O 1
ATOM 711 N N . GLY A 1 92 ? -11.065 -0.634 16.901 1.00 85.50 92 GLY A N 1
ATOM 712 C CA . GLY A 1 92 ? -11.116 -1.772 15.983 1.00 85.50 92 GLY A CA 1
ATOM 713 C C . GLY A 1 92 ? -10.010 -2.797 16.254 1.00 85.50 92 GLY A C 1
ATOM 714 O O . GLY A 1 92 ? -10.293 -3.985 16.414 1.00 85.50 92 GLY A O 1
ATOM 715 N N . LEU A 1 93 ? -8.765 -2.339 16.401 1.00 83.00 93 LEU A N 1
ATOM 716 C CA . LEU A 1 93 ? -7.607 -3.169 16.749 1.00 83.00 93 LEU A CA 1
ATOM 717 C C . LEU A 1 93 ? -7.769 -3.839 18.115 1.00 83.00 93 LEU A C 1
ATOM 719 O O . LEU A 1 93 ? -7.561 -5.045 18.232 1.00 83.00 93 LEU A O 1
ATOM 723 N N . ALA A 1 94 ? -8.211 -3.102 19.136 1.00 85.12 94 ALA A N 1
ATOM 724 C CA . ALA A 1 94 ? -8.466 -3.658 20.463 1.00 85.12 94 ALA A CA 1
ATOM 725 C C . ALA A 1 94 ? -9.564 -4.736 20.437 1.00 85.12 94 ALA A C 1
ATOM 727 O O . ALA A 1 94 ? -9.467 -5.739 21.146 1.00 85.12 94 ALA A O 1
ATOM 728 N N . ARG A 1 95 ? -10.600 -4.567 19.602 1.00 81.56 95 ARG A N 1
ATOM 729 C CA . ARG A 1 95 ? -11.621 -5.602 19.370 1.00 81.56 95 ARG A CA 1
ATOM 730 C C . ARG A 1 95 ? -11.031 -6.828 18.673 1.00 81.56 95 ARG A C 1
ATOM 732 O O . ARG A 1 95 ? -11.367 -7.945 19.061 1.00 81.56 95 ARG A O 1
ATOM 739 N N . LEU A 1 96 ? -10.160 -6.636 17.680 1.00 76.88 96 LEU A N 1
ATOM 740 C CA . LEU A 1 96 ? -9.509 -7.724 16.946 1.00 76.88 96 LEU A CA 1
ATOM 741 C C . LEU A 1 96 ? -8.556 -8.531 17.840 1.00 76.88 96 LEU A C 1
ATOM 743 O O . LEU A 1 96 ? -8.620 -9.756 17.846 1.00 76.88 96 LEU A O 1
ATOM 747 N N . ALA A 1 97 ? -7.746 -7.851 18.654 1.00 76.25 97 ALA A N 1
ATOM 748 C CA . ALA A 1 97 ? -6.804 -8.461 19.595 1.00 76.25 97 ALA A CA 1
ATOM 749 C C . ALA A 1 97 ? -7.500 -9.287 20.692 1.00 76.25 97 ALA A C 1
ATOM 751 O O . ALA A 1 97 ? -6.941 -10.254 21.204 1.00 76.25 97 ALA A O 1
ATOM 752 N N . ARG A 1 98 ? -8.747 -8.936 21.035 1.00 77.94 98 ARG A N 1
ATOM 753 C CA . ARG A 1 98 ? -9.589 -9.688 21.981 1.00 77.94 98 ARG A CA 1
ATOM 754 C C . ARG A 1 98 ? -10.281 -10.901 21.356 1.00 77.94 98 ARG A C 1
ATOM 756 O O . ARG A 1 98 ? -10.903 -11.672 22.085 1.00 77.94 98 ARG A O 1
ATOM 763 N N . ARG A 1 99 ? -10.213 -11.088 20.031 1.00 71.75 99 ARG A N 1
ATOM 764 C CA . ARG A 1 99 ? -10.716 -12.300 19.374 1.00 71.75 99 ARG A CA 1
ATOM 765 C C . ARG A 1 99 ? -9.600 -13.347 19.290 1.00 71.75 99 ARG A C 1
ATOM 767 O O . ARG A 1 99 ? -8.497 -13.008 18.872 1.00 71.75 99 ARG A O 1
ATOM 774 N N . PRO A 1 100 ? -9.880 -14.631 19.576 1.00 58.78 100 PRO A N 1
ATOM 775 C CA . PRO A 1 100 ? -8.884 -15.703 19.472 1.00 58.78 100 PRO A CA 1
ATOM 776 C C . PRO A 1 100 ? -8.356 -15.890 18.037 1.00 58.78 100 PRO A C 1
ATOM 778 O O . PRO A 1 100 ? -7.240 -16.352 17.848 1.00 58.78 100 PRO A O 1
ATOM 781 N N . ALA A 1 101 ? -9.102 -15.448 17.016 1.00 59.34 101 ALA A N 1
ATOM 782 C CA . ALA A 1 101 ? -8.624 -15.382 15.631 1.00 59.34 101 ALA A CA 1
ATOM 783 C C . ALA A 1 101 ? -7.560 -14.285 15.388 1.00 59.34 101 ALA A C 1
ATOM 785 O O . ALA A 1 101 ? -6.781 -14.393 14.447 1.00 59.34 101 ALA A O 1
ATOM 786 N N . GLY A 1 102 ? -7.489 -13.248 16.233 1.00 50.47 102 GLY A N 1
ATOM 787 C CA . GLY A 1 102 ? -6.454 -12.208 16.171 1.00 50.47 102 GLY A CA 1
ATOM 788 C C . GLY A 1 102 ? -5.070 -12.710 16.592 1.00 50.47 102 GLY A C 1
ATOM 789 O O . GLY A 1 102 ? -4.061 -12.185 16.130 1.00 50.47 102 GLY A O 1
ATOM 790 N N . TRP A 1 103 ? -5.012 -13.784 17.387 1.00 57.22 103 TRP A N 1
ATOM 791 C CA . TRP A 1 103 ? -3.759 -14.441 17.779 1.00 57.22 103 TRP A CA 1
ATOM 792 C C . TRP A 1 103 ? -3.067 -15.145 16.605 1.00 57.22 103 TRP A C 1
ATOM 794 O O . TRP A 1 103 ? -1.845 -15.250 16.588 1.00 57.22 103 TRP A O 1
ATOM 804 N N . LEU A 1 104 ? -3.834 -15.565 15.593 1.00 62.69 104 LEU A N 1
ATOM 805 C CA . LEU A 1 104 ? -3.304 -16.164 14.364 1.00 62.69 104 LEU A CA 1
ATOM 806 C C . LEU A 1 104 ? -2.607 -15.139 13.450 1.00 62.69 104 LEU A C 1
ATOM 808 O O . LEU A 1 104 ? -1.766 -15.531 12.650 1.00 62.69 104 LEU A O 1
ATOM 812 N N . LEU A 1 105 ? -2.940 -13.847 13.569 1.00 57.53 105 LEU A N 1
ATOM 813 C CA . LEU A 1 105 ? -2.347 -12.759 12.776 1.00 57.53 105 LEU A CA 1
ATOM 814 C C . LEU A 1 105 ? -1.251 -11.985 13.521 1.00 57.53 105 LEU A C 1
ATOM 816 O O . LEU A 1 105 ? -0.355 -11.454 12.873 1.00 57.53 105 LEU A O 1
ATOM 820 N N . LEU A 1 106 ? -1.321 -11.896 14.854 1.00 61.84 106 LEU A N 1
ATOM 821 C CA . LEU A 1 106 ? -0.374 -11.107 15.654 1.00 61.84 106 LEU A CA 1
ATOM 822 C C . LEU A 1 106 ? 0.798 -11.925 16.212 1.00 61.84 106 LEU A C 1
ATOM 824 O O . LEU A 1 106 ? 1.810 -11.333 16.572 1.00 61.84 106 LEU A O 1
ATOM 828 N N . GLY A 1 107 ? 0.694 -13.259 16.219 1.00 51.69 107 GLY A N 1
ATOM 829 C CA . GLY A 1 107 ? 1.708 -14.148 16.787 1.00 51.69 107 GLY A CA 1
ATOM 830 C C . GLY A 1 107 ? 1.830 -14.007 18.315 1.00 51.69 107 GLY A C 1
ATOM 831 O O . GLY A 1 107 ? 1.537 -12.951 18.876 1.00 51.69 107 GLY A O 1
ATOM 832 N N . PRO A 1 108 ? 2.219 -15.069 19.038 1.00 59.50 108 PRO A N 1
ATOM 833 C CA . PRO A 1 108 ? 2.571 -14.930 20.444 1.00 59.50 108 PRO A CA 1
ATOM 834 C C . PRO A 1 108 ? 3.901 -14.165 20.537 1.00 59.50 108 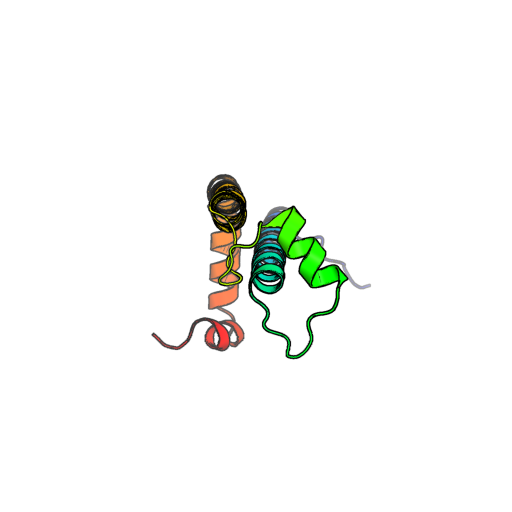PRO A C 1
ATOM 836 O O . PRO A 1 108 ? 4.917 -14.642 20.030 1.00 59.50 108 PRO A O 1
ATOM 839 N N . LEU A 1 109 ? 3.867 -12.969 21.130 1.00 54.12 109 LEU A N 1
ATOM 840 C CA . LEU A 1 109 ? 5.061 -12.265 21.612 1.00 54.12 109 LEU A CA 1
ATOM 841 C C . LEU A 1 109 ? 5.602 -12.946 22.872 1.00 54.12 109 LEU A C 1
ATOM 843 O O . LEU A 1 109 ? 4.764 -13.356 23.711 1.00 54.12 109 LEU A O 1
#

Solvent-accessible surface area (backbone atoms only — not comparable to full-atom values): 6352 Å² total; per-residue (Å²): 138,83,77,80,72,74,70,54,73,71,53,53,53,22,53,49,48,43,50,52,51,52,50,51,50,51,51,49,51,49,53,51,43,66,67,64,66,84,56,101,75,68,55,68,68,58,56,49,50,32,47,75,71,23,32,61,44,99,88,66,41,59,31,76,67,23,49,45,51,73,47,53,54,57,50,52,51,50,50,50,50,47,74,77,38,42,70,34,42,50,52,45,48,55,54,41,64,73,33,80,74,33,48,79,76,68,51,90,128